Protein AF-A0A1F5A420-F1 (afdb_monomer_lite)

Radius of gyration: 16.13 Å; chains: 1; bounding box: 34×28×46 Å

Organism: NCBI:txid1797291

Secondary structure (DSSP, 8-state):
-BHHHHHHHHHHHHHHHHHHHHHHHHTT--S-BTTB-----SHHHHHHHHHHHHHHHHHTHHHHHTT-S-SEEE-TTT--EEEHHHHHH-SSS-HHHHHHHHHHHHHHHHHHHHHHHTS-TTPBP-TT-----

Sequence (133 aa):
MKVTEFIENLKEFQTKLIEHKNLYLYGNSFPKYVGGMYPVHNLKELEKQSIWLNRWWGENQSILNKFRDSTTVQSPSTGNEWDYTNSALGLHDIAPNKSQSLKKMIAEIERIIGRLTSINLDIELNDDLNIYK

Foldseek 3Di:
DFLQVVLVVLVVLLVLLVVLLCCCPVVQQFCAEPPDGGPHPPPVVNVVSLVVNVVSCVVCVLVLVLQDDDQWDADPVPRDIDGLSCLCSDRPDGPVSNNVSSVVVSVSSVVVSVLSVPDDRGDDDDSPDDSDD

Structure (mmCIF, N/CA/C/O backbone):
data_AF-A0A1F5A420-F1
#
_entry.id   AF-A0A1F5A420-F1
#
loop_
_atom_site.group_PDB
_atom_site.id
_atom_site.type_symbol
_atom_site.label_atom_id
_atom_site.label_alt_id
_atom_site.label_comp_id
_atom_site.label_asym_id
_atom_site.label_entity_id
_atom_site.label_seq_id
_atom_site.pdbx_PDB_ins_code
_atom_site.Cartn_x
_atom_site.Cartn_y
_atom_site.Cartn_z
_atom_site.occupancy
_atom_site.B_iso_or_equiv
_atom_site.auth_seq_id
_atom_site.auth_comp_id
_atom_site.auth_asym_id
_atom_site.auth_atom_id
_atom_site.pdbx_PDB_model_num
ATOM 1 N N . MET A 1 1 ? -3.335 3.894 20.760 1.00 84.06 1 MET A N 1
ATOM 2 C CA . MET A 1 1 ? -3.789 4.749 19.638 1.00 84.06 1 MET A CA 1
ATOM 3 C C . MET A 1 1 ? -5.284 4.556 19.498 1.00 84.06 1 MET A C 1
ATOM 5 O O . MET A 1 1 ? -5.727 3.411 19.521 1.00 84.06 1 MET A O 1
ATOM 9 N N . LYS A 1 2 ? -6.060 5.633 19.402 1.00 88.06 2 LYS A N 1
ATOM 10 C CA . LYS A 1 2 ? -7.513 5.526 19.201 1.00 88.06 2 LYS A CA 1
ATOM 11 C C . LYS A 1 2 ? -7.841 5.038 17.790 1.00 88.06 2 LYS A C 1
ATOM 13 O O . LYS A 1 2 ? -7.064 5.255 16.861 1.00 88.06 2 LYS A O 1
ATOM 18 N N . VAL A 1 3 ? -9.005 4.412 17.609 1.00 88.25 3 VAL A N 1
ATOM 19 C CA . VAL A 1 3 ? -9.496 4.017 16.276 1.00 88.25 3 VAL A CA 1
ATOM 20 C C . VAL A 1 3 ? -9.559 5.224 15.332 1.00 88.25 3 VAL A C 1
ATOM 22 O O . VAL A 1 3 ? -9.150 5.105 14.180 1.00 88.25 3 VAL A O 1
ATOM 25 N N . THR A 1 4 ? -9.989 6.394 15.815 1.00 90.38 4 THR A N 1
ATOM 26 C CA . THR A 1 4 ? -9.981 7.650 15.037 1.00 90.38 4 THR A CA 1
ATOM 27 C C . THR A 1 4 ? -8.599 8.026 14.519 1.00 90.38 4 THR A C 1
ATOM 29 O O . THR A 1 4 ? -8.435 8.223 13.318 1.00 90.38 4 THR A O 1
ATOM 32 N N . GLU A 1 5 ? -7.603 8.061 15.403 1.00 91.31 5 GLU A N 1
ATOM 33 C CA . GLU A 1 5 ? -6.210 8.376 15.063 1.00 91.31 5 GLU A CA 1
ATOM 34 C C . GLU A 1 5 ? -5.659 7.384 14.031 1.00 91.31 5 GLU A C 1
ATOM 36 O O . GLU A 1 5 ? -4.984 7.761 13.075 1.00 91.31 5 GLU A O 1
ATOM 41 N N . PHE A 1 6 ? -5.993 6.099 14.170 1.00 92.56 6 PHE A N 1
ATOM 42 C CA . PHE A 1 6 ? -5.558 5.093 13.208 1.00 92.56 6 PHE A CA 1
ATOM 43 C C . PHE A 1 6 ? -6.232 5.236 11.845 1.00 92.56 6 PHE A C 1
ATOM 45 O O . PHE A 1 6 ? -5.577 5.054 10.820 1.00 92.56 6 PHE A O 1
ATOM 52 N N . ILE A 1 7 ? -7.519 5.593 11.807 1.00 94.25 7 ILE A N 1
ATOM 53 C CA . ILE A 1 7 ? -8.221 5.901 10.555 1.00 94.25 7 ILE A CA 1
ATOM 54 C C . ILE A 1 7 ? -7.559 7.093 9.853 1.00 94.25 7 ILE A C 1
ATOM 56 O O . ILE A 1 7 ? -7.397 7.066 8.633 1.00 94.25 7 ILE A O 1
ATOM 60 N N . GLU A 1 8 ? -7.168 8.131 10.592 1.00 94.62 8 GLU A N 1
ATOM 61 C CA . GLU A 1 8 ? -6.452 9.284 10.034 1.00 94.62 8 GLU A CA 1
ATOM 62 C C . GLU A 1 8 ? -5.087 8.878 9.467 1.00 94.62 8 GLU A C 1
ATOM 64 O O . GLU A 1 8 ? -4.790 9.183 8.308 1.00 94.62 8 GLU A O 1
ATOM 69 N N . ASN A 1 9 ? -4.316 8.081 10.210 1.00 95.25 9 ASN A N 1
ATOM 70 C CA . ASN A 1 9 ? -3.038 7.540 9.744 1.00 95.25 9 ASN A CA 1
ATOM 71 C C . ASN A 1 9 ? -3.200 6.652 8.494 1.00 95.25 9 ASN A C 1
ATOM 73 O O . ASN A 1 9 ? -2.396 6.727 7.564 1.00 95.25 9 ASN A O 1
ATOM 77 N N . LEU A 1 10 ? -4.264 5.844 8.424 1.00 96.00 10 LEU A N 1
ATOM 78 C CA . LEU A 1 10 ? -4.596 5.034 7.246 1.00 96.00 10 LEU A CA 1
ATOM 79 C C . LEU A 1 10 ? -4.941 5.889 6.023 1.00 96.00 10 LEU A C 1
ATOM 81 O O . LEU A 1 10 ? -4.573 5.525 4.907 1.00 96.00 10 LEU A O 1
ATOM 85 N N . LYS A 1 11 ? -5.625 7.024 6.208 1.00 97.19 11 LYS A N 1
ATOM 86 C CA . LYS A 1 11 ? -5.925 7.970 5.121 1.00 97.19 11 LYS A CA 1
ATOM 87 C C . LYS A 1 11 ? -4.660 8.654 4.603 1.00 97.19 11 LYS A C 1
ATOM 89 O O . LYS A 1 11 ? -4.519 8.824 3.388 1.00 97.19 11 LYS A O 1
ATOM 94 N N . GLU A 1 12 ? -3.718 9.001 5.482 1.00 97.94 12 GLU A N 1
ATOM 95 C CA . GLU A 1 12 ? -2.404 9.505 5.058 1.00 97.94 12 GLU A CA 1
ATOM 96 C C . GLU A 1 12 ? -1.650 8.435 4.256 1.00 97.94 12 GLU A C 1
ATOM 98 O O . GLU A 1 12 ? -1.170 8.703 3.150 1.00 97.94 12 GLU A O 1
ATOM 103 N N . PHE A 1 13 ? -1.612 7.204 4.771 1.00 97.88 13 PHE A N 1
ATOM 104 C CA . PHE A 1 13 ? -0.998 6.076 4.079 1.00 97.88 13 PHE A CA 1
ATOM 105 C C . PHE A 1 13 ? -1.621 5.844 2.696 1.00 97.88 13 PHE A C 1
ATOM 107 O O . PHE A 1 13 ? -0.900 5.730 1.704 1.00 97.88 13 PHE A O 1
ATOM 114 N N . GLN A 1 14 ? -2.955 5.837 2.602 1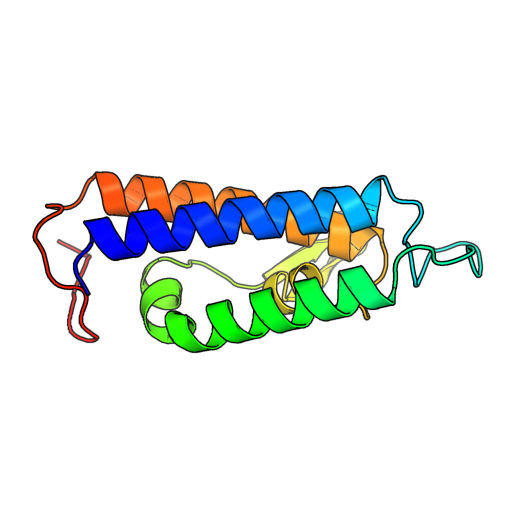.00 97.69 14 GLN A N 1
ATOM 115 C CA . GLN A 1 14 ? -3.683 5.694 1.341 1.00 97.69 14 GLN A CA 1
ATOM 116 C C . GLN A 1 14 ? -3.313 6.802 0.349 1.00 97.69 14 GLN A C 1
ATOM 118 O O . GLN A 1 14 ? -3.072 6.522 -0.825 1.00 97.69 14 GLN A O 1
ATOM 123 N N . THR A 1 15 ? -3.234 8.048 0.821 1.00 98.19 15 THR A N 1
ATOM 124 C CA . THR A 1 15 ? -2.863 9.206 -0.004 1.00 98.19 15 THR A CA 1
ATOM 125 C C . THR A 1 15 ? -1.468 9.017 -0.595 1.00 98.19 15 THR A C 1
ATOM 127 O O . THR A 1 15 ? -1.306 9.063 -1.815 1.00 98.19 15 THR A O 1
ATOM 130 N N . LYS A 1 16 ? -0.477 8.677 0.236 1.00 98.06 16 LYS A N 1
ATOM 131 C CA . LYS A 1 16 ? 0.901 8.421 -0.217 1.00 98.06 16 LYS A CA 1
ATOM 132 C C . LYS A 1 16 ? 1.010 7.196 -1.125 1.00 98.06 16 LYS A C 1
ATOM 134 O O . LYS A 1 16 ? 1.810 7.189 -2.058 1.00 98.06 16 LYS A O 1
ATOM 139 N N . LEU A 1 17 ? 0.187 6.170 -0.910 1.00 97.25 17 LEU A N 1
ATOM 140 C CA . LEU A 1 17 ? 0.117 5.002 -1.788 1.00 97.25 17 LEU A CA 1
ATOM 141 C C . LEU A 1 17 ? -0.461 5.360 -3.170 1.00 97.25 17 LEU A C 1
ATOM 143 O O . LEU A 1 17 ? 0.014 4.858 -4.191 1.00 97.25 17 LEU A O 1
ATOM 147 N N . ILE A 1 18 ? -1.459 6.247 -3.225 1.00 96.94 18 ILE A N 1
ATOM 148 C CA . ILE A 1 18 ? -2.021 6.773 -4.478 1.00 96.94 18 ILE A CA 1
ATOM 149 C C . ILE A 1 18 ? -0.996 7.650 -5.204 1.00 96.94 18 ILE A C 1
ATOM 151 O O . ILE A 1 18 ? -0.819 7.485 -6.411 1.00 96.94 18 ILE A O 1
ATOM 155 N N . GLU A 1 19 ? -0.292 8.532 -4.491 1.00 96.06 19 GLU A N 1
ATOM 156 C CA . GLU A 1 19 ? 0.817 9.326 -5.038 1.00 96.06 19 GLU A CA 1
ATOM 157 C C . GLU A 1 19 ? 1.903 8.422 -5.626 1.00 96.06 19 GLU A C 1
ATOM 159 O O . GLU A 1 19 ? 2.321 8.618 -6.768 1.00 96.06 19 GLU A O 1
ATOM 164 N N . HIS A 1 20 ? 2.284 7.370 -4.896 1.00 95.06 20 HIS A N 1
ATOM 165 C CA . HIS A 1 20 ? 3.251 6.381 -5.354 1.00 95.06 20 HIS A CA 1
ATOM 166 C C . HIS A 1 20 ? 2.788 5.645 -6.609 1.00 95.06 20 HIS A C 1
ATOM 168 O O . HIS A 1 20 ? 3.542 5.521 -7.577 1.00 95.06 20 HIS A O 1
ATOM 174 N N . LYS A 1 21 ? 1.525 5.204 -6.640 1.00 93.56 21 LYS A N 1
ATOM 175 C CA . LYS A 1 21 ? 0.920 4.608 -7.836 1.00 93.56 21 LYS A CA 1
ATOM 176 C C . LYS A 1 21 ? 0.969 5.572 -9.016 1.00 93.56 21 LYS A C 1
ATOM 178 O O . LYS A 1 21 ? 1.312 5.153 -10.120 1.00 93.56 21 LYS A O 1
ATOM 183 N N . ASN A 1 22 ? 0.617 6.836 -8.800 1.00 92.38 22 ASN A N 1
ATOM 184 C CA . ASN A 1 22 ? 0.563 7.828 -9.864 1.00 92.38 22 ASN A CA 1
ATOM 185 C C . ASN A 1 22 ? 1.960 8.130 -10.413 1.00 92.38 22 ASN A C 1
ATOM 187 O O . ASN A 1 22 ? 2.139 8.134 -11.629 1.00 92.38 22 ASN A O 1
ATOM 191 N N . LEU A 1 23 ? 2.956 8.303 -9.540 1.00 90.94 23 LEU A N 1
ATOM 192 C CA . LEU A 1 23 ? 4.341 8.504 -9.954 1.00 90.94 23 LEU A CA 1
ATOM 193 C C . LEU A 1 23 ? 4.875 7.282 -10.712 1.00 90.94 23 LEU A C 1
ATOM 195 O O . LEU A 1 23 ? 5.477 7.431 -11.770 1.00 90.94 23 LEU A O 1
ATOM 199 N N . TYR A 1 24 ? 4.595 6.074 -10.219 1.00 87.69 24 TYR A N 1
ATOM 200 C CA . TYR A 1 24 ? 5.028 4.835 -10.860 1.00 87.69 24 TYR A CA 1
ATOM 201 C C . TYR A 1 24 ? 4.406 4.640 -12.253 1.00 87.69 24 TYR A C 1
ATOM 203 O O . TYR A 1 24 ? 5.126 4.373 -13.213 1.00 87.69 24 TYR A O 1
ATOM 211 N N . LEU A 1 25 ? 3.078 4.779 -12.374 1.00 83.38 25 LEU A N 1
ATOM 212 C CA . LEU A 1 25 ? 2.338 4.480 -13.607 1.00 83.38 25 LEU A CA 1
ATOM 213 C C . LEU A 1 25 ? 2.368 5.614 -14.639 1.00 83.38 25 LEU A C 1
ATOM 215 O O . LEU A 1 25 ? 2.403 5.339 -15.835 1.00 83.38 25 LEU A O 1
ATOM 219 N N . TYR A 1 26 ? 2.316 6.870 -14.195 1.00 81.19 26 TYR A N 1
ATOM 220 C CA . TYR A 1 26 ? 2.165 8.036 -15.075 1.00 81.19 26 TYR A CA 1
ATOM 221 C C . TYR A 1 26 ? 3.410 8.930 -15.115 1.00 81.19 26 TYR A C 1
ATOM 223 O O . TYR A 1 26 ? 3.516 9.788 -15.985 1.00 81.19 26 TYR A O 1
ATOM 231 N N . GLY A 1 27 ? 4.377 8.721 -14.218 1.00 72.75 27 GLY A N 1
ATOM 232 C CA . GLY A 1 27 ? 5.644 9.458 -14.191 1.00 72.75 27 GLY A CA 1
ATOM 233 C C . GLY A 1 27 ? 6.726 8.910 -15.125 1.00 72.75 27 GLY A C 1
ATOM 234 O O . GLY A 1 27 ? 7.872 9.340 -15.017 1.00 72.75 27 GLY A O 1
ATOM 235 N N . ASN A 1 28 ? 6.396 7.968 -16.021 1.00 67.94 28 ASN A N 1
ATOM 236 C CA . ASN A 1 28 ? 7.362 7.225 -16.846 1.00 67.94 28 ASN A CA 1
ATOM 237 C C . ASN A 1 28 ? 8.457 6.552 -15.999 1.00 67.94 28 ASN A C 1
ATOM 239 O O . ASN A 1 28 ? 9.643 6.590 -16.323 1.00 67.94 28 ASN A O 1
ATOM 243 N N . SER A 1 29 ? 8.056 5.944 -14.884 1.00 63.50 29 SER A N 1
ATOM 244 C CA . SER A 1 29 ? 8.975 5.466 -13.852 1.00 63.50 29 SER A CA 1
ATOM 245 C C . SER A 1 29 ? 9.011 3.941 -13.745 1.00 63.50 29 SER A C 1
ATOM 247 O O . SER A 1 29 ? 9.145 3.408 -12.649 1.00 63.50 29 SER A O 1
ATOM 249 N N . PHE A 1 30 ? 8.890 3.226 -14.868 1.00 66.69 30 PHE A N 1
ATOM 250 C CA . PHE A 1 30 ? 8.871 1.760 -14.906 1.00 66.69 30 PHE A CA 1
ATOM 251 C C . PHE A 1 30 ? 10.298 1.174 -14.907 1.00 66.69 30 PHE A C 1
ATOM 253 O O . PHE A 1 30 ? 10.936 1.163 -15.958 1.00 66.69 30 PHE A O 1
ATOM 260 N N . PRO A 1 31 ? 10.810 0.625 -13.785 1.00 58.19 31 PRO A N 1
ATOM 261 C CA . PRO A 1 31 ? 12.163 0.070 -13.725 1.00 58.19 31 PRO A CA 1
ATOM 262 C C . PRO A 1 31 ? 12.309 -1.252 -14.486 1.00 58.19 31 PRO A C 1
ATOM 264 O O . PRO A 1 31 ? 13.414 -1.618 -14.879 1.00 58.19 31 PRO A O 1
ATOM 267 N N . LYS A 1 32 ? 11.202 -1.972 -14.708 1.00 57.50 32 LYS A N 1
ATOM 268 C CA . LYS A 1 32 ? 11.149 -3.223 -15.472 1.00 57.50 32 LYS A CA 1
ATOM 269 C C . LYS A 1 32 ? 9.870 -3.269 -16.310 1.00 57.50 32 LYS A C 1
ATOM 271 O O . LYS A 1 32 ? 8.768 -3.342 -15.762 1.00 57.50 32 LYS A O 1
ATOM 276 N N . TYR A 1 33 ? 10.021 -3.252 -17.633 1.00 57.28 33 TYR A N 1
ATOM 277 C CA . TYR A 1 33 ? 8.936 -3.449 -18.597 1.00 57.28 33 TYR A CA 1
ATOM 278 C C . TYR A 1 33 ? 9.177 -4.733 -19.400 1.00 57.28 33 TYR A C 1
ATOM 280 O O . TYR A 1 33 ? 10.322 -5.104 -19.652 1.00 57.28 33 TYR A O 1
ATOM 288 N N . VAL A 1 34 ? 8.107 -5.405 -19.834 1.00 52.12 34 VAL A N 1
ATOM 289 C CA . VAL A 1 34 ? 8.140 -6.720 -20.518 1.00 52.12 34 VAL A CA 1
ATOM 290 C C . VAL A 1 34 ? 8.713 -6.633 -21.958 1.00 52.12 34 VAL A C 1
ATOM 292 O O . VAL A 1 34 ? 8.616 -7.575 -22.730 1.00 52.12 34 VAL A O 1
ATOM 295 N N . GLY A 1 35 ? 9.358 -5.521 -22.333 1.00 56.25 35 GLY A N 1
ATOM 296 C CA . GLY A 1 35 ? 9.876 -5.272 -23.687 1.00 56.25 35 GLY A CA 1
ATOM 297 C C . GLY A 1 35 ? 11.207 -4.512 -23.777 1.00 56.25 35 GLY A C 1
ATOM 298 O O . GLY A 1 35 ? 11.574 -4.111 -24.875 1.00 56.25 35 GLY A O 1
ATOM 299 N N . GLY A 1 36 ? 11.925 -4.291 -22.666 1.00 52.97 36 GLY A N 1
ATOM 300 C CA . GLY A 1 36 ? 13.232 -3.608 -22.658 1.00 52.97 36 GLY A CA 1
ATOM 301 C C . GLY A 1 36 ? 13.404 -2.572 -21.538 1.00 52.97 36 GLY A C 1
ATOM 302 O O . GLY A 1 36 ? 12.498 -2.360 -20.730 1.00 52.97 36 GLY A O 1
ATOM 303 N N . MET A 1 37 ? 14.581 -1.934 -21.477 1.00 50.28 37 MET A N 1
ATOM 304 C CA . MET A 1 37 ? 14.865 -0.837 -20.538 1.00 50.28 37 MET A CA 1
ATOM 305 C C . MET A 1 37 ? 14.161 0.446 -21.003 1.00 50.28 37 MET A C 1
ATOM 307 O O . MET A 1 37 ? 14.510 1.007 -22.037 1.00 50.28 37 MET A O 1
ATOM 311 N N . TYR A 1 38 ? 13.182 0.916 -20.233 1.00 55.16 38 TYR A N 1
ATOM 312 C CA . TYR A 1 38 ? 12.616 2.259 -20.379 1.00 55.16 38 TYR A CA 1
ATOM 313 C C . TYR A 1 38 ? 13.466 3.246 -19.556 1.00 55.16 38 TYR A C 1
ATOM 315 O O . TYR A 1 38 ? 13.954 2.851 -18.492 1.00 55.16 38 TYR A O 1
ATOM 323 N N . PRO A 1 39 ? 13.665 4.509 -19.980 1.00 54.75 39 PRO A N 1
ATOM 324 C CA . PRO A 1 39 ? 14.300 5.504 -19.122 1.00 54.75 39 PRO A CA 1
ATOM 325 C C . PRO A 1 39 ? 13.454 5.691 -17.858 1.00 54.75 39 PRO A C 1
ATOM 327 O O . PRO A 1 39 ? 12.314 6.145 -17.914 1.00 54.75 39 PRO A O 1
ATOM 330 N N . VAL A 1 40 ? 14.009 5.286 -16.715 1.00 64.88 40 VAL A N 1
ATOM 331 C CA . VAL A 1 40 ? 13.335 5.357 -15.417 1.00 64.88 40 VAL A CA 1
ATOM 332 C C . VAL A 1 40 ? 13.501 6.766 -14.875 1.00 64.88 40 VAL A C 1
ATOM 334 O O . VAL A 1 40 ? 14.544 7.119 -14.321 1.00 64.88 40 VAL A O 1
ATOM 337 N N . HIS A 1 41 ? 12.472 7.588 -15.023 1.00 71.94 41 HIS A N 1
ATOM 338 C CA . HIS A 1 41 ? 12.439 8.883 -14.354 1.00 71.94 41 HIS A CA 1
ATOM 339 C C . HIS A 1 41 ? 12.022 8.704 -12.888 1.00 71.94 41 HIS A C 1
ATOM 341 O O . HIS A 1 41 ? 11.364 7.729 -12.533 1.00 71.94 41 HIS A O 1
ATOM 347 N N . ASN A 1 42 ? 12.393 9.642 -12.015 1.00 83.38 42 ASN A N 1
ATOM 348 C CA . ASN A 1 42 ? 11.909 9.722 -10.626 1.00 83.38 42 ASN A CA 1
ATOM 349 C C . ASN A 1 42 ? 12.287 8.558 -9.688 1.00 83.38 42 ASN A C 1
ATOM 351 O O . ASN A 1 42 ? 11.686 8.433 -8.623 1.00 83.38 42 ASN A O 1
ATOM 355 N N . LEU A 1 43 ? 13.294 7.737 -10.023 1.00 86.00 43 LEU A N 1
ATOM 356 C CA . LEU A 1 43 ? 13.680 6.579 -9.200 1.00 86.00 43 LEU A CA 1
ATOM 357 C C . LEU A 1 43 ? 13.962 6.956 -7.735 1.00 86.00 43 LEU A C 1
ATOM 359 O O . LEU A 1 43 ? 13.435 6.312 -6.839 1.00 86.00 43 LEU A O 1
ATOM 363 N N . LYS A 1 44 ? 14.698 8.048 -7.490 1.00 89.69 44 LYS A N 1
ATOM 364 C CA . LYS A 1 44 ? 14.990 8.531 -6.126 1.00 89.69 44 LYS A CA 1
ATOM 365 C C . LYS A 1 44 ? 13.729 8.868 -5.326 1.00 89.69 44 LYS A C 1
ATOM 367 O O . LYS A 1 44 ? 13.665 8.608 -4.129 1.00 89.69 44 LYS A O 1
ATOM 372 N N . GLU A 1 45 ? 12.731 9.461 -5.976 1.00 93.06 45 GLU A N 1
ATOM 373 C CA . GLU A 1 45 ? 11.472 9.805 -5.312 1.00 93.06 45 GLU A CA 1
ATOM 374 C C . GLU A 1 45 ? 10.626 8.549 -5.072 1.00 93.06 45 GLU A C 1
ATOM 376 O O . GLU A 1 45 ? 10.084 8.374 -3.984 1.00 93.06 45 GLU A O 1
ATOM 381 N N . LEU A 1 46 ? 10.594 7.616 -6.029 1.00 91.25 46 LEU A N 1
ATOM 382 C CA . LEU A 1 46 ? 9.966 6.310 -5.831 1.00 91.25 46 LEU A CA 1
ATOM 383 C C . LEU A 1 46 ? 10.612 5.515 -4.692 1.00 91.25 46 LEU A C 1
ATOM 385 O O . LEU A 1 46 ? 9.895 4.873 -3.930 1.00 91.25 46 LEU A O 1
ATOM 389 N N . GLU A 1 47 ? 11.939 5.548 -4.565 1.00 93.31 47 GLU A N 1
ATOM 390 C CA . GLU A 1 47 ? 12.675 4.915 -3.465 1.00 93.31 47 GLU A CA 1
ATOM 391 C C . GLU A 1 47 ? 12.293 5.541 -2.127 1.00 93.31 47 GLU A C 1
ATOM 393 O O . GLU A 1 47 ? 11.958 4.825 -1.187 1.00 93.31 47 GLU A O 1
ATOM 398 N N . LYS A 1 48 ? 12.255 6.873 -2.051 1.00 96.38 48 LYS A N 1
ATOM 399 C CA . LYS A 1 48 ? 11.833 7.595 -0.847 1.00 96.38 48 LYS A CA 1
ATOM 400 C C . LYS A 1 48 ? 10.396 7.249 -0.443 1.00 96.38 48 LYS A C 1
ATOM 402 O O . LYS A 1 48 ? 10.142 6.973 0.730 1.00 96.38 48 LYS A O 1
ATOM 407 N N . GLN A 1 49 ? 9.471 7.231 -1.401 1.00 96.31 49 GLN A N 1
ATOM 408 C CA . GLN A 1 49 ? 8.079 6.845 -1.166 1.00 96.31 49 GLN A CA 1
ATOM 409 C C . GLN A 1 49 ? 7.972 5.383 -0.726 1.00 96.31 49 GLN A C 1
ATOM 411 O O . GLN A 1 49 ? 7.306 5.091 0.262 1.00 96.31 49 GLN A O 1
ATOM 416 N N . SER A 1 50 ? 8.676 4.478 -1.409 1.00 95.88 50 SER A N 1
ATOM 417 C CA . SER A 1 50 ? 8.753 3.056 -1.064 1.00 95.88 50 SER A CA 1
ATOM 418 C C . SER A 1 50 ? 9.257 2.849 0.367 1.00 95.88 50 SER A C 1
ATOM 420 O O . SER A 1 50 ? 8.625 2.130 1.138 1.00 95.88 50 SER A O 1
ATOM 422 N N . ILE A 1 51 ? 10.341 3.521 0.769 1.00 97.50 51 ILE A N 1
ATOM 423 C CA . ILE A 1 51 ? 10.893 3.432 2.130 1.00 97.50 51 ILE A CA 1
ATOM 424 C C . ILE A 1 51 ? 9.859 3.874 3.166 1.00 97.50 51 ILE A C 1
ATOM 426 O O . ILE A 1 51 ? 9.648 3.172 4.155 1.00 97.50 51 ILE A O 1
ATOM 430 N N . TRP A 1 52 ? 9.197 5.012 2.938 1.00 98.00 52 TRP A N 1
ATOM 431 C CA . TRP A 1 52 ? 8.171 5.507 3.854 1.00 98.00 52 TRP A CA 1
ATOM 432 C C . TRP A 1 52 ? 7.003 4.519 3.972 1.00 98.00 52 TRP A C 1
ATOM 434 O O . TRP A 1 52 ? 6.611 4.172 5.084 1.00 98.00 52 TRP A O 1
ATOM 444 N N . LEU A 1 53 ? 6.496 4.015 2.840 1.00 98.06 53 LEU A N 1
ATOM 445 C CA . LEU A 1 53 ? 5.361 3.092 2.821 1.00 98.06 53 LEU A CA 1
ATOM 446 C C . LEU A 1 53 ? 5.701 1.761 3.502 1.00 98.06 53 LEU A C 1
ATOM 448 O O . LEU A 1 53 ? 4.904 1.269 4.296 1.00 98.06 53 LEU A O 1
ATOM 452 N N . ASN A 1 54 ? 6.883 1.195 3.235 1.00 97.19 54 ASN A N 1
ATOM 453 C CA . ASN A 1 54 ? 7.340 -0.038 3.883 1.00 97.19 54 ASN A CA 1
ATOM 454 C C . ASN A 1 54 ? 7.504 0.144 5.392 1.00 97.19 54 ASN A C 1
ATOM 456 O O . ASN A 1 54 ? 7.091 -0.722 6.161 1.00 97.19 54 ASN A O 1
ATOM 460 N N . ARG A 1 55 ? 8.076 1.274 5.824 1.00 97.25 55 ARG A N 1
ATOM 461 C CA . ARG A 1 55 ? 8.254 1.567 7.246 1.00 97.25 55 ARG A CA 1
ATOM 462 C C . ARG A 1 55 ? 6.914 1.687 7.963 1.00 97.25 55 ARG A C 1
ATOM 464 O O . ARG A 1 55 ? 6.701 0.987 8.948 1.00 97.25 55 ARG A O 1
ATOM 471 N N . TRP A 1 56 ? 6.010 2.514 7.440 1.00 96.62 56 TRP A N 1
ATOM 472 C CA . TRP A 1 56 ? 4.679 2.687 8.021 1.00 96.62 56 TRP A CA 1
ATOM 473 C C . TRP A 1 56 ? 3.924 1.356 8.067 1.00 96.62 56 TRP A C 1
ATOM 475 O O . TRP A 1 56 ? 3.332 1.006 9.086 1.00 96.62 56 TRP A O 1
ATOM 485 N N . TRP A 1 57 ? 3.989 0.572 6.986 1.00 95.31 57 TRP A N 1
ATOM 486 C CA . TRP A 1 57 ? 3.353 -0.739 6.931 1.00 95.31 57 TRP A CA 1
ATOM 487 C C . TRP A 1 57 ? 3.902 -1.695 7.995 1.00 95.31 57 TRP A C 1
ATOM 489 O O . TRP A 1 57 ? 3.120 -2.340 8.687 1.00 95.31 57 TRP A O 1
ATOM 499 N N . GLY A 1 58 ? 5.227 -1.764 8.150 1.00 94.81 58 GLY A N 1
ATOM 500 C CA . GLY A 1 58 ? 5.878 -2.602 9.159 1.00 94.81 58 GLY A CA 1
ATOM 501 C C . GLY A 1 58 ? 5.493 -2.216 10.588 1.00 94.81 58 GLY A C 1
ATOM 502 O O . GLY A 1 58 ? 5.182 -3.090 11.392 1.00 94.81 58 GLY A O 1
ATOM 503 N N . GLU A 1 59 ? 5.434 -0.916 10.886 1.00 94.25 59 GLU A N 1
ATOM 504 C CA . GLU A 1 59 ? 5.032 -0.392 12.201 1.00 94.25 59 GLU A CA 1
ATOM 505 C C . GLU A 1 59 ? 3.561 -0.706 12.544 1.00 94.25 59 GLU A C 1
ATOM 507 O O . GLU A 1 59 ? 3.216 -0.824 13.716 1.00 94.25 59 GLU A O 1
ATOM 512 N N . ASN A 1 60 ? 2.697 -0.894 11.538 1.00 92.88 60 ASN A N 1
ATOM 513 C CA . ASN A 1 60 ? 1.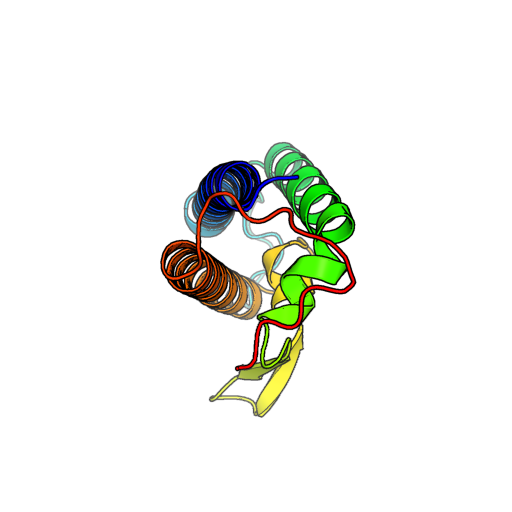256 -1.123 11.714 1.00 92.88 60 ASN A CA 1
ATOM 514 C C . ASN A 1 60 ? 0.808 -2.554 11.359 1.00 92.88 60 ASN A C 1
ATOM 516 O O . ASN A 1 60 ? -0.391 -2.851 11.347 1.00 92.88 60 ASN A O 1
ATOM 520 N N . GLN A 1 61 ? 1.749 -3.454 11.059 1.00 90.56 61 GLN A N 1
ATOM 521 C CA . GLN A 1 61 ? 1.455 -4.760 10.468 1.00 90.56 61 GLN A CA 1
ATOM 522 C C . GLN A 1 61 ? 0.577 -5.641 11.369 1.00 90.56 61 GLN A C 1
ATOM 524 O O . GLN A 1 61 ? -0.330 -6.307 10.865 1.00 90.56 61 GLN A O 1
ATOM 529 N N . SER A 1 62 ? 0.820 -5.643 12.686 1.00 88.75 62 SER A N 1
ATOM 530 C CA . SER A 1 62 ? 0.055 -6.459 13.642 1.00 88.75 62 SER A CA 1
ATOM 531 C C . SER A 1 62 ? -1.431 -6.100 13.626 1.00 88.75 62 SER A C 1
ATOM 533 O O . SER A 1 62 ? -2.281 -6.983 13.527 1.00 88.75 62 SER A O 1
ATOM 535 N N . ILE A 1 63 ? -1.741 -4.802 13.635 1.00 88.31 63 ILE A N 1
ATOM 536 C CA . ILE A 1 63 ? -3.109 -4.280 13.592 1.00 88.31 63 ILE A CA 1
ATOM 537 C C . ILE A 1 63 ? -3.739 -4.569 12.229 1.00 88.31 63 ILE A C 1
ATOM 539 O O . ILE A 1 63 ? -4.850 -5.088 12.166 1.00 88.31 63 ILE A O 1
ATOM 543 N N . LEU A 1 64 ? -3.029 -4.278 11.135 1.00 90.38 64 LEU A N 1
ATOM 544 C CA . LEU A 1 64 ? -3.528 -4.483 9.772 1.00 90.38 64 LEU A CA 1
ATOM 545 C C . LEU A 1 64 ? -3.895 -5.944 9.506 1.00 90.38 64 LEU A C 1
ATOM 547 O O . LEU A 1 64 ? -4.948 -6.212 8.932 1.00 90.38 64 LEU A O 1
ATOM 551 N N . ASN A 1 65 ? -3.072 -6.891 9.961 1.00 88.94 65 ASN A N 1
ATOM 552 C CA . ASN A 1 65 ? -3.310 -8.320 9.762 1.00 88.94 65 ASN A CA 1
ATOM 553 C C . ASN A 1 65 ? -4.622 -8.813 10.392 1.00 88.94 65 ASN A C 1
ATOM 555 O O . ASN A 1 65 ? -5.177 -9.791 9.905 1.00 88.94 65 ASN A O 1
ATOM 559 N N . LYS A 1 66 ? -5.175 -8.118 11.396 1.00 86.69 66 LYS A N 1
ATOM 560 C CA . LYS A 1 66 ? -6.497 -8.444 11.967 1.00 86.69 66 LYS A CA 1
ATOM 561 C C . LYS A 1 66 ? -7.648 -8.234 10.982 1.00 86.69 66 LYS A C 1
ATOM 563 O O . LYS A 1 66 ? -8.718 -8.811 11.153 1.00 86.69 66 LYS A O 1
ATOM 568 N N . PHE A 1 67 ? -7.440 -7.397 9.966 1.00 86.19 67 PHE A N 1
ATOM 569 C CA . PHE A 1 67 ? -8.458 -7.028 8.985 1.00 86.19 67 PHE A CA 1
ATOM 570 C C . PHE A 1 67 ? -8.208 -7.614 7.593 1.00 86.19 67 PHE A C 1
ATOM 572 O O . PHE A 1 67 ? -9.009 -7.360 6.691 1.00 86.19 67 PHE A O 1
ATOM 579 N N . ARG A 1 68 ? -7.105 -8.343 7.391 1.00 83.62 68 ARG A N 1
ATOM 580 C CA . ARG A 1 68 ? -6.697 -8.862 6.080 1.00 83.62 68 ARG A CA 1
ATOM 581 C C . ARG A 1 68 ? -7.066 -10.328 5.932 1.00 83.62 68 ARG A C 1
ATOM 583 O O . ARG A 1 68 ? -6.776 -11.133 6.807 1.00 83.62 68 ARG A O 1
ATOM 590 N N . ASP A 1 69 ? -7.618 -10.664 4.770 1.00 75.88 69 ASP A N 1
ATOM 591 C CA . ASP A 1 69 ? -8.046 -12.033 4.465 1.00 75.88 69 ASP A CA 1
ATOM 592 C C . ASP A 1 69 ? -6.940 -12.836 3.744 1.00 75.88 69 ASP A C 1
ATOM 594 O O . ASP A 1 69 ? -6.828 -14.046 3.914 1.00 75.88 69 ASP A O 1
ATOM 598 N N . SER A 1 70 ? -6.105 -12.185 2.920 1.00 82.50 70 SER A N 1
ATOM 599 C CA . SER A 1 70 ? -5.008 -12.827 2.172 1.00 82.50 70 SER A CA 1
ATOM 600 C C . SER A 1 70 ? -4.018 -11.790 1.642 1.00 82.50 70 SER A C 1
ATOM 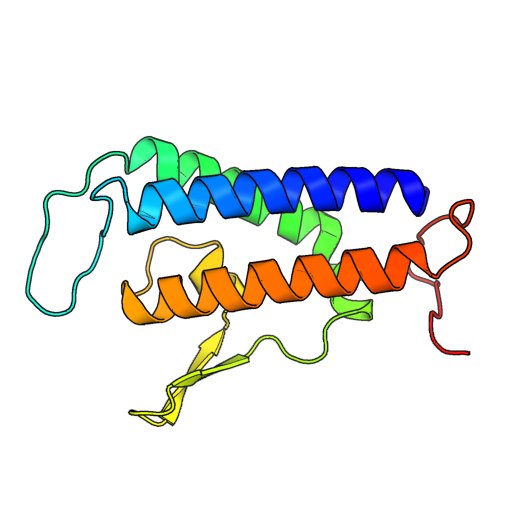602 O O . SER A 1 70 ? -4.440 -10.709 1.244 1.00 82.50 70 SER A O 1
ATOM 604 N N . THR A 1 71 ? -2.725 -12.134 1.563 1.00 83.88 71 THR A N 1
ATOM 605 C CA . THR A 1 71 ? -1.665 -11.281 0.982 1.00 83.88 71 THR A CA 1
ATOM 606 C C . THR A 1 71 ? -1.297 -11.654 -0.458 1.00 83.88 71 THR A C 1
ATOM 608 O O . THR A 1 71 ? -0.539 -10.941 -1.117 1.00 83.88 71 THR A O 1
ATOM 611 N N . THR A 1 72 ? -1.877 -12.733 -0.987 1.00 88.62 72 THR A N 1
ATOM 612 C CA . THR A 1 72 ? -1.518 -13.288 -2.295 1.00 88.62 72 THR A CA 1
ATOM 613 C C . THR A 1 72 ? -2.464 -12.789 -3.383 1.00 88.62 72 THR A C 1
ATOM 615 O O . THR A 1 72 ? -3.657 -12.544 -3.169 1.00 88.62 72 THR A O 1
ATOM 618 N N . VAL A 1 73 ? -1.933 -12.604 -4.581 1.00 88.00 73 VAL A N 1
ATOM 619 C CA . VAL A 1 73 ? -2.683 -12.411 -5.826 1.00 88.00 73 VAL A CA 1
ATOM 620 C C . VAL A 1 73 ? -2.193 -13.404 -6.846 1.00 88.00 73 VAL A C 1
ATOM 622 O O . VAL A 1 73 ? -1.007 -13.710 -6.891 1.00 88.00 73 VAL A O 1
ATOM 625 N N . GLN A 1 74 ? -3.121 -13.854 -7.680 1.00 87.69 74 GLN A N 1
ATOM 626 C CA . GLN A 1 74 ? -2.835 -14.715 -8.806 1.00 87.69 74 GLN A CA 1
ATOM 627 C C . GLN A 1 74 ? -3.091 -13.960 -10.111 1.00 87.69 74 GLN A C 1
ATOM 629 O O . GLN A 1 74 ? -4.092 -13.249 -10.256 1.00 87.69 74 GLN A O 1
ATOM 634 N N . SER A 1 75 ? -2.181 -14.116 -11.067 1.00 81.56 75 SER A N 1
ATOM 635 C CA . SER A 1 75 ? -2.374 -13.667 -12.442 1.00 81.56 75 SER A CA 1
ATOM 636 C C . SER A 1 75 ? -3.414 -14.570 -13.108 1.00 81.56 75 SER A C 1
ATOM 638 O O . SER A 1 75 ? -3.178 -15.775 -13.212 1.00 81.56 75 SER A O 1
ATOM 640 N N . PRO A 1 76 ? -4.533 -14.029 -13.617 1.00 75.75 76 PRO A N 1
ATOM 641 C CA . PRO A 1 76 ? -5.542 -14.842 -14.291 1.00 75.75 76 PRO A CA 1
ATOM 642 C C . PRO A 1 76 ? -5.043 -15.422 -15.623 1.00 75.75 76 PRO A C 1
ATOM 644 O O . PRO A 1 76 ? -5.599 -16.402 -16.102 1.00 75.75 76 PRO A O 1
ATOM 647 N N . SER A 1 77 ? -4.011 -14.828 -16.234 1.00 77.94 77 SER A N 1
ATOM 648 C CA . SER A 1 77 ? -3.491 -15.260 -17.536 1.00 77.94 77 SER A CA 1
ATOM 649 C C . SER A 1 77 ? -2.357 -16.277 -17.440 1.00 77.94 77 SER A C 1
ATOM 651 O O . SER A 1 77 ? -2.183 -17.069 -18.360 1.00 77.94 77 SER A O 1
ATOM 653 N N . THR A 1 78 ? -1.576 -16.258 -16.358 1.00 80.50 78 THR A N 1
ATOM 654 C CA . THR A 1 78 ? -0.399 -17.131 -16.206 1.00 80.50 78 THR A CA 1
ATOM 655 C C . THR A 1 78 ? -0.480 -18.069 -15.008 1.00 80.50 78 THR A C 1
ATOM 657 O O . THR A 1 78 ? 0.353 -18.958 -14.892 1.00 80.50 78 THR A O 1
ATOM 660 N N . GLY A 1 79 ? -1.435 -17.867 -14.096 1.00 83.81 79 GLY A N 1
ATOM 661 C CA . GLY A 1 79 ? -1.525 -18.612 -12.838 1.00 83.81 79 GLY A CA 1
ATOM 662 C C . GLY A 1 79 ? -0.438 -18.260 -11.817 1.00 83.81 79 GLY A C 1
ATOM 663 O O . GLY A 1 79 ? -0.470 -18.789 -10.711 1.00 83.81 79 GLY A O 1
ATOM 664 N N . ASN A 1 80 ? 0.499 -17.365 -12.156 1.00 85.38 80 ASN A N 1
ATOM 665 C CA . ASN A 1 80 ? 1.578 -16.952 -11.260 1.00 85.38 80 ASN A CA 1
ATOM 666 C C . ASN A 1 80 ? 1.015 -16.269 -10.020 1.00 85.38 80 ASN A C 1
ATOM 668 O O . ASN A 1 80 ? 0.155 -15.395 -10.139 1.00 85.38 80 ASN A O 1
ATOM 672 N N . GLU A 1 81 ? 1.565 -16.610 -8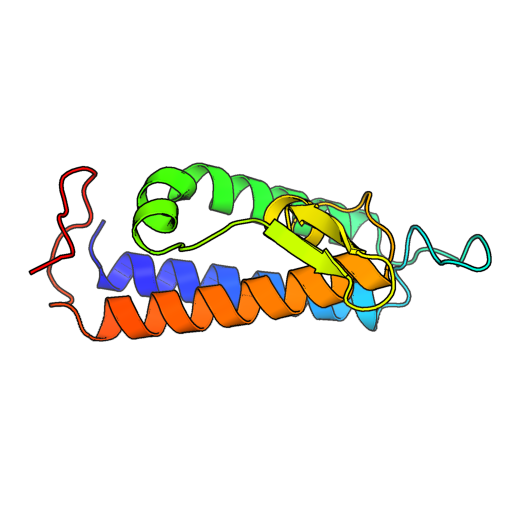.864 1.00 91.31 81 GLU A N 1
ATOM 673 C CA . GLU A 1 81 ? 1.208 -16.010 -7.587 1.00 91.31 81 GLU A CA 1
ATOM 674 C C . GLU A 1 81 ? 2.323 -15.108 -7.067 1.00 91.31 81 GLU A C 1
ATOM 676 O O . GLU A 1 81 ? 3.510 -15.386 -7.250 1.00 91.31 81 GLU A O 1
ATOM 681 N N . TRP A 1 82 ? 1.940 -14.015 -6.415 1.00 93.00 82 TRP A N 1
ATOM 682 C CA . TRP A 1 82 ? 2.868 -13.145 -5.703 1.00 93.00 82 TRP A CA 1
ATOM 683 C C . TRP A 1 82 ? 2.188 -12.461 -4.521 1.00 93.00 82 TRP A C 1
ATOM 685 O O . TRP A 1 82 ? 0.961 -12.356 -4.446 1.00 93.00 82 TRP A O 1
ATOM 695 N N . ASP A 1 83 ? 3.008 -11.967 -3.598 1.00 93.12 83 ASP A N 1
ATOM 696 C CA . ASP A 1 83 ? 2.550 -11.129 -2.497 1.00 93.12 83 ASP A CA 1
ATOM 697 C C . ASP A 1 83 ? 2.314 -9.694 -3.006 1.00 93.12 83 ASP A C 1
ATOM 699 O O . ASP A 1 83 ? 3.254 -9.015 -3.446 1.00 93.12 83 ASP A O 1
ATOM 703 N N . TYR A 1 84 ? 1.062 -9.216 -2.975 1.00 93.75 84 TYR A N 1
ATOM 704 C CA . TYR A 1 84 ? 0.774 -7.862 -3.467 1.00 93.75 84 TYR A CA 1
ATOM 705 C C . TYR A 1 84 ? 1.290 -6.772 -2.534 1.00 93.75 84 TYR A C 1
ATOM 707 O O . TYR A 1 84 ? 1.475 -5.652 -2.996 1.00 93.75 84 TYR A O 1
ATOM 715 N N . THR A 1 85 ? 1.523 -7.040 -1.251 1.00 94.25 85 THR A N 1
ATOM 716 C CA . THR A 1 85 ? 2.106 -6.043 -0.350 1.00 94.25 85 THR A CA 1
ATOM 717 C C . THR A 1 85 ? 3.547 -5.779 -0.760 1.00 94.25 85 THR A C 1
ATOM 719 O O . THR A 1 85 ? 3.900 -4.638 -1.053 1.00 94.25 85 THR A O 1
ATOM 722 N N . ASN A 1 86 ? 4.354 -6.831 -0.898 1.00 92.62 86 ASN A N 1
ATOM 723 C CA . ASN A 1 86 ? 5.751 -6.712 -1.322 1.00 92.62 86 ASN A CA 1
ATOM 724 C C . ASN A 1 86 ? 5.868 -6.058 -2.705 1.00 92.62 86 ASN A C 1
ATOM 726 O O . ASN A 1 86 ? 6.728 -5.210 -2.935 1.00 92.62 86 ASN A O 1
ATOM 730 N N . SER A 1 87 ? 4.973 -6.419 -3.623 1.00 93.75 87 SER A N 1
ATOM 731 C CA . SER A 1 87 ? 4.933 -5.868 -4.979 1.00 93.75 87 SER A CA 1
ATOM 732 C C . SER A 1 87 ? 4.460 -4.406 -5.025 1.00 93.75 87 SER A C 1
ATOM 734 O O . SER A 1 87 ? 5.049 -3.582 -5.730 1.00 93.75 87 SER A O 1
ATOM 736 N N . ALA A 1 88 ? 3.425 -4.044 -4.257 1.00 94.62 88 ALA A N 1
ATOM 737 C CA . ALA A 1 88 ? 2.908 -2.678 -4.205 1.00 94.62 88 ALA A CA 1
ATOM 738 C C . ALA A 1 88 ? 3.911 -1.723 -3.556 1.00 94.62 88 ALA A C 1
ATOM 740 O O . ALA A 1 88 ? 4.145 -0.638 -4.093 1.00 94.62 88 ALA A O 1
ATOM 741 N N . LEU A 1 89 ? 4.512 -2.140 -2.439 1.00 95.12 89 LEU A N 1
ATOM 742 C CA . LEU A 1 89 ? 5.412 -1.311 -1.645 1.00 95.12 89 LEU A CA 1
ATOM 743 C C . LEU A 1 89 ? 6.847 -1.310 -2.172 1.00 95.12 89 LEU A C 1
ATOM 745 O O . LEU A 1 89 ? 7.548 -0.323 -1.999 1.00 95.12 89 LEU A O 1
ATOM 749 N N . GLY A 1 90 ? 7.296 -2.385 -2.819 1.00 91.06 90 GLY A N 1
ATOM 750 C CA . GLY A 1 90 ? 8.644 -2.504 -3.377 1.00 91.06 90 GLY A CA 1
ATOM 751 C C . GLY A 1 90 ? 8.779 -1.949 -4.799 1.00 91.06 90 GLY A C 1
ATOM 752 O O . GLY A 1 90 ? 7.806 -1.565 -5.441 1.00 91.06 90 GLY A O 1
ATOM 753 N N . LEU A 1 91 ? 10.006 -1.927 -5.330 1.00 88.00 91 LEU A N 1
ATOM 754 C CA . LEU A 1 91 ? 10.306 -1.437 -6.691 1.00 88.00 91 LEU A CA 1
ATOM 755 C C . LEU A 1 91 ? 10.822 -2.522 -7.647 1.00 88.00 91 LEU A C 1
ATOM 757 O O . LEU A 1 91 ? 11.131 -2.236 -8.801 1.00 88.00 91 LEU A O 1
ATOM 761 N N . HIS A 1 92 ? 10.946 -3.763 -7.177 1.00 81.69 92 HIS A N 1
ATOM 762 C CA . HIS A 1 92 ? 11.666 -4.817 -7.899 1.00 81.69 92 HIS A CA 1
ATOM 763 C C . HIS A 1 92 ? 10.798 -5.657 -8.840 1.00 81.69 92 HIS A C 1
ATOM 765 O O . HIS A 1 92 ? 11.349 -6.422 -9.642 1.00 81.69 92 HIS A 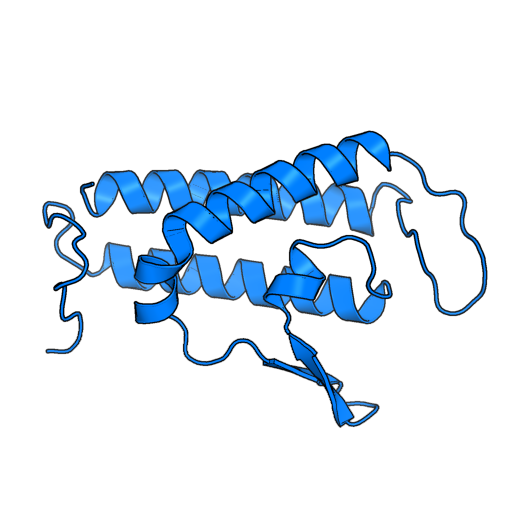O 1
ATOM 771 N N . ASP A 1 93 ? 9.478 -5.514 -8.735 1.00 83.56 93 ASP A N 1
ATOM 772 C CA . ASP A 1 93 ? 8.507 -6.272 -9.513 1.00 83.56 93 ASP A CA 1
ATOM 773 C C . ASP A 1 93 ? 8.275 -5.655 -10.902 1.00 83.56 93 ASP A C 1
ATOM 775 O O . ASP A 1 93 ? 8.583 -4.487 -11.160 1.00 83.56 93 ASP A O 1
ATOM 779 N N . ILE A 1 94 ? 7.737 -6.458 -11.815 1.00 83.31 94 ILE A N 1
ATOM 780 C CA . ILE A 1 94 ? 7.384 -6.011 -13.161 1.00 83.31 94 ILE A CA 1
ATOM 781 C C . ILE A 1 94 ? 6.142 -5.113 -13.131 1.00 83.31 94 ILE A C 1
ATOM 783 O O . ILE A 1 94 ? 5.259 -5.261 -12.282 1.00 83.31 94 ILE A O 1
ATOM 787 N N . ALA A 1 95 ? 6.046 -4.203 -14.103 1.00 83.38 95 ALA A N 1
ATOM 788 C CA . ALA A 1 95 ? 4.960 -3.224 -14.173 1.00 83.38 95 ALA A CA 1
ATOM 789 C C . ALA A 1 95 ? 3.534 -3.806 -14.077 1.00 83.38 95 ALA A C 1
ATOM 791 O O . ALA A 1 95 ? 2.725 -3.228 -13.342 1.00 83.38 95 ALA A O 1
ATOM 792 N N . PRO A 1 96 ? 3.195 -4.936 -14.738 1.00 84.88 96 PRO A N 1
ATOM 793 C CA . PRO A 1 96 ? 1.866 -5.533 -14.610 1.00 84.88 96 PRO A CA 1
ATOM 794 C C . PRO A 1 96 ? 1.537 -5.959 -13.175 1.00 84.88 96 PRO A C 1
ATOM 796 O O . PRO A 1 96 ? 0.498 -5.559 -12.644 1.00 84.88 96 PRO A O 1
ATOM 799 N N . ASN A 1 97 ? 2.449 -6.692 -12.528 1.00 88.25 97 ASN A N 1
ATOM 800 C CA . ASN A 1 97 ? 2.270 -7.169 -11.160 1.00 88.25 97 ASN A CA 1
ATOM 801 C C . ASN A 1 97 ? 2.132 -5.991 -10.201 1.00 88.25 97 ASN A C 1
ATOM 803 O O . ASN A 1 97 ? 1.147 -5.908 -9.473 1.00 88.25 97 ASN A O 1
ATOM 807 N N . LYS A 1 98 ? 3.050 -5.017 -10.267 1.00 89.94 98 LYS A N 1
ATOM 808 C CA . LYS A 1 98 ? 3.009 -3.836 -9.396 1.00 89.94 98 LYS A CA 1
ATOM 809 C C . LYS A 1 98 ? 1.729 -3.021 -9.585 1.00 89.94 98 LYS A C 1
ATOM 811 O O . LYS A 1 98 ? 1.134 -2.586 -8.602 1.00 89.94 98 LYS A O 1
ATOM 816 N N . SER A 1 99 ? 1.253 -2.856 -10.820 1.00 89.19 99 SER A N 1
ATOM 817 C CA . SER A 1 99 ? -0.013 -2.163 -11.105 1.00 89.19 99 SER A CA 1
ATOM 818 C C . SER A 1 99 ? -1.214 -2.866 -10.464 1.00 89.19 99 SER A C 1
ATOM 820 O O . SER A 1 99 ? -2.036 -2.220 -9.806 1.00 89.19 99 SER A O 1
ATOM 822 N N . GLN A 1 100 ? -1.306 -4.191 -10.606 1.00 91.19 100 GLN A N 1
ATOM 823 C CA . GLN A 1 100 ? -2.361 -4.987 -9.975 1.00 91.19 100 GLN A CA 1
ATOM 824 C C . GLN A 1 100 ? -2.257 -4.945 -8.445 1.00 91.19 100 GLN A C 1
ATOM 826 O O . GLN A 1 100 ? -3.268 -4.757 -7.765 1.00 91.19 100 GLN A O 1
ATOM 831 N N . SER A 1 101 ? -1.042 -5.044 -7.913 1.00 94.12 101 SER A N 1
ATOM 832 C CA . SER A 1 101 ? -0.759 -4.991 -6.484 1.00 94.12 101 SER A CA 1
ATOM 833 C C . SER A 1 101 ? -1.163 -3.663 -5.853 1.00 94.12 101 SER A C 1
ATOM 835 O O . SER A 1 101 ? -1.855 -3.653 -4.839 1.00 94.12 101 SER A O 1
ATOM 837 N N . LEU A 1 102 ? -0.810 -2.539 -6.486 1.00 94.88 102 LEU A N 1
ATOM 838 C CA . LEU A 1 102 ? -1.192 -1.199 -6.034 1.00 94.88 102 LEU A CA 1
ATOM 839 C C . LEU A 1 102 ? -2.712 -1.029 -6.008 1.00 94.88 102 LEU A C 1
ATOM 841 O O . LEU A 1 102 ? -3.257 -0.527 -5.028 1.00 94.88 102 LEU A O 1
ATOM 845 N N . LYS A 1 103 ? -3.413 -1.483 -7.056 1.00 93.44 103 LYS A N 1
ATOM 846 C CA . LYS A 1 103 ? -4.884 -1.438 -7.101 1.00 93.44 103 LYS A CA 1
ATOM 847 C C . LYS A 1 103 ? -5.509 -2.255 -5.972 1.00 93.44 103 LYS A C 1
ATOM 849 O O . LYS A 1 103 ? -6.416 -1.763 -5.306 1.00 93.44 103 LYS A O 1
ATOM 854 N N . LYS A 1 104 ? -5.021 -3.479 -5.744 1.00 93.25 104 LYS A N 1
ATOM 855 C CA . LYS A 1 104 ? -5.529 -4.342 -4.671 1.00 93.25 104 LYS A CA 1
ATOM 856 C C . LYS A 1 104 ? -5.267 -3.740 -3.293 1.00 93.25 104 LYS A C 1
ATOM 858 O O . LYS A 1 104 ? -6.182 -3.706 -2.479 1.00 93.25 104 LYS A O 1
ATOM 863 N N . MET A 1 105 ? -4.059 -3.235 -3.054 1.00 95.19 105 MET A N 1
ATOM 864 C CA . MET A 1 105 ? -3.687 -2.651 -1.769 1.00 95.19 105 MET A CA 1
ATOM 865 C C . MET A 1 105 ? -4.517 -1.404 -1.444 1.00 95.19 105 MET A C 1
ATOM 867 O O . MET A 1 105 ? -5.012 -1.291 -0.330 1.00 95.19 105 MET A O 1
ATOM 871 N N . ILE A 1 106 ? -4.739 -0.506 -2.412 1.00 96.06 106 ILE A N 1
ATOM 872 C CA . ILE A 1 106 ? -5.598 0.675 -2.212 1.00 96.06 106 ILE A CA 1
ATOM 873 C C . ILE A 1 106 ? -7.026 0.251 -1.841 1.00 96.06 106 ILE A C 1
ATOM 875 O O . ILE A 1 106 ? -7.561 0.733 -0.847 1.00 96.06 106 ILE A O 1
ATOM 879 N N . ALA A 1 107 ? -7.614 -0.691 -2.586 1.00 94.44 107 ALA A N 1
ATOM 880 C CA . ALA A 1 107 ? -8.964 -1.184 -2.307 1.00 94.44 107 ALA A CA 1
ATOM 881 C C . ALA A 1 107 ? -9.067 -1.889 -0.942 1.00 94.44 107 ALA A C 1
ATOM 883 O O . ALA A 1 107 ? -10.102 -1.839 -0.280 1.00 94.44 107 ALA A O 1
ATOM 884 N N . GLU A 1 108 ? -8.005 -2.564 -0.505 1.00 94.00 108 GLU A N 1
ATOM 885 C CA . GLU A 1 108 ? -7.948 -3.162 0.825 1.00 94.00 108 GLU A CA 1
ATOM 886 C C . GLU A 1 108 ? -7.908 -2.107 1.928 1.00 94.00 108 GLU A C 1
ATOM 888 O O . GLU A 1 108 ? -8.695 -2.198 2.867 1.00 94.00 108 GLU A O 1
ATOM 893 N N . ILE A 1 109 ? -7.066 -1.078 1.795 1.00 95.38 109 ILE A N 1
ATOM 894 C CA . ILE A 1 109 ? -7.018 0.034 2.752 1.00 95.38 109 ILE A CA 1
ATOM 895 C C . ILE A 1 109 ? -8.382 0.728 2.853 1.00 95.38 109 ILE A C 1
ATOM 897 O O . ILE A 1 109 ? -8.852 0.982 3.960 1.00 95.38 109 ILE A O 1
ATOM 901 N N . GLU A 1 110 ? -9.069 0.950 1.729 1.00 94.75 110 GLU A N 1
ATOM 902 C CA . GLU A 1 110 ? -10.436 1.496 1.714 1.00 94.75 110 GLU A CA 1
ATOM 903 C C . GLU A 1 110 ? -11.418 0.629 2.511 1.00 94.75 110 GLU A C 1
ATOM 905 O O . GLU A 1 110 ? -12.193 1.143 3.321 1.00 94.75 110 GLU A O 1
ATOM 910 N N . ARG A 1 111 ? -11.365 -0.698 2.337 1.00 93.44 111 ARG A N 1
ATOM 911 C CA . ARG A 1 111 ? -12.204 -1.633 3.104 1.00 93.44 111 ARG A CA 1
ATOM 912 C C . ARG A 1 111 ? -11.868 -1.620 4.589 1.00 93.44 111 ARG A C 1
ATOM 914 O O . ARG A 1 111 ? -12.788 -1.656 5.402 1.00 93.44 111 ARG A O 1
ATOM 921 N N . ILE A 1 112 ? -10.585 -1.570 4.949 1.00 93.12 112 ILE A N 1
ATOM 922 C CA . ILE A 1 112 ? -10.140 -1.504 6.348 1.00 93.12 112 ILE A CA 1
ATOM 923 C C . ILE A 1 112 ? -10.662 -0.220 7.000 1.00 93.12 112 ILE A C 1
ATOM 925 O O . ILE A 1 112 ? -11.265 -0.292 8.068 1.00 93.12 112 ILE A O 1
ATOM 929 N N . ILE A 1 113 ? -10.526 0.932 6.336 1.00 93.19 113 ILE A N 1
ATOM 930 C CA . ILE A 1 113 ? -11.081 2.209 6.811 1.00 93.19 113 ILE A CA 1
ATOM 931 C C . ILE A 1 113 ? -12.602 2.105 6.994 1.00 93.19 113 ILE A C 1
ATOM 933 O O . ILE A 1 113 ? -13.126 2.533 8.023 1.00 93.19 113 ILE A O 1
ATOM 937 N N . GLY A 1 114 ? -13.317 1.510 6.033 1.00 91.69 114 GLY A N 1
ATOM 938 C CA . GLY A 1 114 ? -14.763 1.297 6.131 1.00 91.69 114 GLY A CA 1
ATOM 939 C C . GLY A 1 114 ? -15.155 0.429 7.332 1.00 91.69 114 GLY A C 1
ATOM 940 O O . GLY A 1 114 ? -16.044 0.804 8.095 1.00 91.69 114 GLY A O 1
ATOM 941 N N . ARG A 1 115 ? -14.446 -0.688 7.550 1.00 89.81 115 ARG A N 1
ATOM 942 C CA . ARG A 1 115 ? -14.644 -1.565 8.717 1.00 89.81 115 ARG A CA 1
ATOM 943 C C . ARG A 1 115 ? -14.379 -0.812 10.022 1.00 89.81 115 ARG A C 1
ATOM 945 O O . ARG A 1 115 ? -15.217 -0.843 10.915 1.00 89.81 115 ARG A O 1
ATOM 952 N N . LEU A 1 116 ? -13.275 -0.074 10.118 1.00 89.31 116 LEU A N 1
ATOM 953 C CA . LEU A 1 116 ? -12.930 0.706 11.311 1.00 89.31 116 LEU A CA 1
ATOM 954 C C . LEU A 1 116 ? -13.946 1.813 11.615 1.00 89.31 116 LEU A C 1
ATOM 956 O O . LEU A 1 116 ? -14.271 2.040 12.773 1.00 89.31 116 LEU A O 1
ATOM 960 N N . THR A 1 117 ? -14.492 2.461 10.585 1.00 88.12 117 THR A N 1
ATOM 961 C CA . THR A 1 117 ? -15.511 3.513 10.744 1.00 88.12 117 THR A CA 1
ATOM 962 C C . THR A 1 117 ? -16.835 2.959 11.290 1.00 88.12 117 THR A C 1
ATOM 964 O O . THR A 1 117 ? -17.611 3.697 11.888 1.00 88.12 117 THR A O 1
ATOM 967 N N . SER A 1 118 ? -17.096 1.659 11.113 1.00 85.50 118 SER A N 1
ATOM 968 C CA . SER A 1 118 ? -18.268 0.983 11.690 1.00 85.50 118 SER A CA 1
ATOM 969 C C . SER A 1 118 ? -18.094 0.572 13.161 1.00 85.50 118 SER A C 1
ATOM 971 O O . SER A 1 118 ? -19.058 0.150 13.797 1.00 85.50 118 SER A O 1
ATOM 973 N N . ILE A 1 119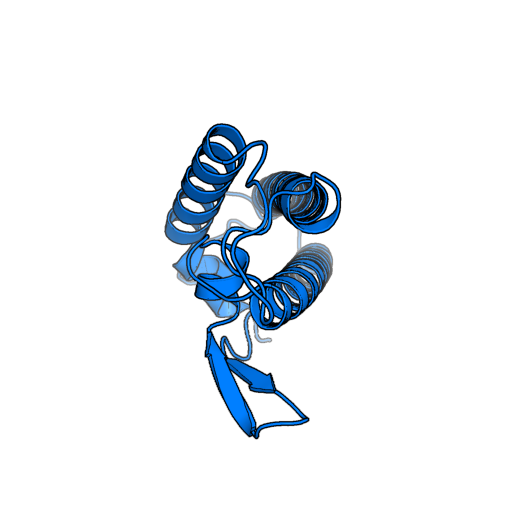 ? -16.882 0.706 13.713 1.00 82.50 119 ILE A N 1
ATOM 974 C CA . ILE A 1 119 ? -16.555 0.414 15.114 1.00 82.50 119 ILE A CA 1
ATOM 975 C C . ILE A 1 119 ? -16.695 1.700 15.942 1.00 82.50 119 ILE A C 1
ATOM 977 O O . ILE A 1 119 ? -16.575 2.807 15.418 1.00 82.50 119 ILE A O 1
ATOM 981 N N . ASN A 1 120 ? -16.935 1.574 17.253 1.00 75.62 120 ASN A N 1
ATOM 982 C CA . ASN A 1 120 ? -16.872 2.721 18.155 1.00 75.62 120 ASN A CA 1
ATOM 983 C C . ASN A 1 120 ? -15.482 3.385 18.076 1.00 75.62 120 ASN A C 1
ATOM 985 O O . ASN A 1 120 ? -14.462 2.796 18.431 1.00 75.62 120 ASN A O 1
ATOM 989 N N . LEU A 1 121 ? -15.490 4.627 17.604 1.00 75.25 121 LEU A N 1
ATOM 990 C CA . LEU A 1 121 ? -14.334 5.447 17.269 1.00 75.25 121 LEU A CA 1
ATOM 991 C C . LEU A 1 121 ? -13.441 5.787 18.480 1.00 75.25 121 LEU A C 1
ATOM 993 O O . LEU A 1 121 ? -12.246 6.034 18.308 1.00 75.25 121 LEU A O 1
ATOM 997 N N . ASP A 1 122 ? -13.990 5.732 19.695 1.00 76.00 122 ASP A N 1
ATOM 998 C CA . ASP A 1 122 ? -13.258 6.007 20.939 1.00 76.00 122 ASP A CA 1
ATOM 999 C C . ASP A 1 122 ? -12.520 4.789 21.513 1.00 76.00 122 ASP A C 1
ATOM 1001 O O . ASP A 1 122 ? -11.818 4.908 22.519 1.00 76.00 122 ASP A O 1
ATOM 1005 N N . ILE A 1 123 ? -12.656 3.616 20.890 1.00 80.19 123 ILE A N 1
ATOM 1006 C CA . ILE A 1 123 ? -11.938 2.414 21.313 1.00 80.19 123 ILE A CA 1
ATOM 1007 C C . ILE A 1 123 ? -10.429 2.600 21.083 1.00 80.19 123 ILE A C 1
ATOM 1009 O O . ILE A 1 123 ? -9.988 3.083 20.037 1.00 80.19 123 ILE A O 1
ATOM 1013 N N . GLU A 1 124 ? -9.620 2.182 22.056 1.00 79.69 124 GLU A N 1
ATOM 1014 C CA . GLU A 1 124 ? -8.173 2.077 21.879 1.00 79.69 124 GLU A CA 1
ATOM 1015 C C . GLU A 1 124 ? -7.815 0.814 21.106 1.00 79.69 124 GLU A C 1
ATOM 1017 O O . GLU A 1 124 ? -8.165 -0.283 21.528 1.00 79.69 124 GLU A O 1
ATOM 1022 N N . LEU A 1 125 ? -7.063 0.958 20.015 1.00 76.50 125 LEU A N 1
ATOM 1023 C CA . LEU A 1 125 ? -6.459 -0.168 19.314 1.00 76.50 125 LEU A CA 1
ATOM 1024 C C . LEU A 1 125 ? -5.323 -0.754 20.148 1.00 76.50 125 LEU A C 1
ATOM 1026 O O . LEU A 1 125 ? -4.309 -0.093 20.384 1.00 76.50 125 LEU A O 1
ATOM 1030 N N . ASN A 1 126 ? -5.499 -2.008 20.554 1.00 69.19 126 ASN A N 1
ATOM 1031 C CA . ASN A 1 126 ? -4.486 -2.832 21.199 1.00 69.19 126 ASN A CA 1
ATOM 1032 C C . ASN A 1 126 ? -4.391 -4.209 20.516 1.00 69.19 126 ASN A C 1
ATOM 1034 O O . ASN A 1 126 ? -5.232 -4.587 19.687 1.00 69.19 126 ASN A O 1
ATOM 1038 N N . ASP A 1 127 ? -3.349 -4.970 20.847 1.00 62.16 127 ASP A N 1
ATOM 1039 C CA . ASP A 1 127 ? -3.138 -6.310 20.289 1.00 62.16 127 ASP A CA 1
ATOM 1040 C C . ASP A 1 127 ? -4.233 -7.308 20.711 1.00 62.16 127 ASP A C 1
ATOM 1042 O O . ASP A 1 127 ? -4.517 -8.243 19.963 1.00 62.16 127 ASP A O 1
ATOM 1046 N N . ASP A 1 128 ? -4.982 -7.016 21.776 1.00 61.31 128 ASP A N 1
ATOM 1047 C CA . ASP A 1 128 ? -6.074 -7.853 22.292 1.00 61.31 128 ASP A CA 1
ATOM 1048 C C . ASP A 1 128 ? -7.450 -7.552 21.674 1.00 61.31 128 ASP A C 1
ATOM 1050 O O . ASP A 1 128 ? -8.445 -8.201 22.008 1.00 61.31 128 ASP A O 1
ATOM 1054 N N . LEU A 1 129 ? -7.540 -6.575 20.764 1.00 63.44 129 LEU A N 1
ATOM 1055 C CA . LEU A 1 129 ? -8.819 -6.192 20.177 1.00 63.44 129 LEU A CA 1
ATOM 1056 C C . LEU A 1 129 ? -9.385 -7.318 19.320 1.00 63.44 129 LEU A C 1
ATOM 1058 O O . LEU A 1 129 ? -8.898 -7.579 18.215 1.00 63.44 129 LEU A O 1
ATOM 1062 N N . ASN A 1 130 ? -10.420 -7.962 19.852 1.00 56.38 130 ASN A N 1
ATOM 1063 C CA . ASN A 1 130 ? -11.178 -9.003 19.188 1.00 56.38 130 ASN A CA 1
ATOM 1064 C C . ASN A 1 130 ? -12.346 -8.340 18.453 1.00 56.38 130 ASN A C 1
ATOM 1066 O O . ASN A 1 130 ? -13.344 -7.942 19.051 1.00 56.38 130 ASN A O 1
ATOM 1070 N N . ILE A 1 131 ? -12.168 -8.149 17.149 1.00 59.22 131 ILE A N 1
ATOM 1071 C CA . ILE A 1 131 ? -13.086 -7.385 16.284 1.00 59.22 131 ILE A CA 1
ATOM 1072 C C . ILE A 1 131 ? -14.240 -8.266 15.778 1.00 59.22 131 ILE A C 1
ATOM 1074 O O . ILE A 1 131 ? -15.138 -7.800 15.085 1.00 59.22 131 ILE A O 1
ATOM 1078 N N . TYR A 1 132 ? -14.235 -9.543 16.161 1.00 47.38 132 TYR A N 1
ATOM 1079 C CA . TYR A 1 132 ? -15.311 -10.481 15.898 1.00 47.38 132 TYR A CA 1
ATOM 1080 C C . TYR A 1 132 ? -16.201 -10.600 17.140 1.00 47.38 132 TYR A C 1
ATOM 1082 O O . TYR A 1 132 ? -15.867 -11.289 18.105 1.00 47.38 132 TYR A O 1
ATOM 1090 N N . LYS A 1 133 ? -17.339 -9.906 17.095 1.00 40.44 133 LYS A N 1
ATOM 1091 C CA . LYS A 1 133 ? -18.578 -10.329 17.749 1.00 40.44 133 LYS A CA 1
ATOM 1092 C C . LYS A 1 133 ? -19.610 -10.605 16.670 1.00 40.44 133 LYS A C 1
ATOM 1094 O O . LYS A 1 133 ? -19.689 -9.777 15.737 1.00 40.44 133 LYS A O 1
#

pLDDT: mean 84.75, std 13.32, range [40.44, 98.19]